Protein AF-A0A8S0H570-F1 (afdb_monomer)

Nearest PDB structures (foldseek):
  8umk-assembly2_B  TM=8.759E-01  e=1.121E-05  Zea mays
  8umk-assembly1_A  TM=8.413E-01  e=2.414E-05  Zea mays
  3rmt-assembly1_C-2  TM=8.480E-01  e=3.648E-05  Halalkalibacterium halod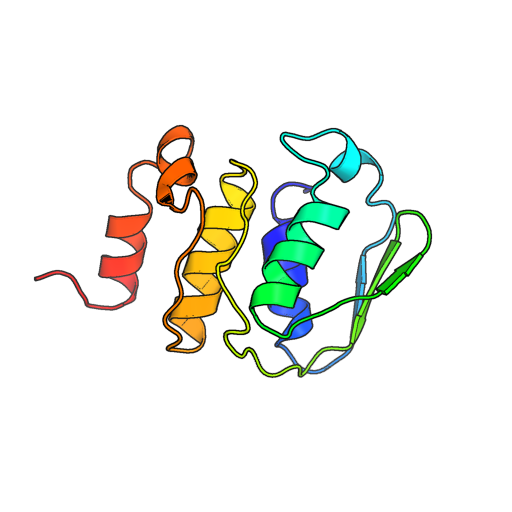urans
  8umm-assembly1_A  TM=7.933E-01  e=1.506E-05  Zea mays
  1eps-assembly1_A  TM=8.479E-01  e=1.902E-03  Escherichia coli

Radius of gyration: 13.95 Å; Cα contacts (8 Å, |Δi|>4): 195; chains: 1; bounding box: 36×28×32 Å

Sequence (120 aa):
MIDEVPLALAISCVLPGSATFSDLYELTFKESDRIAATRSMLNALGLDYQVDGYDVRVEGGQVPSVQGAIPTFGDHRLSMTAHVLLLAHGLQATILEGHCYQTSFPGFAQCLDRLTGREA

Solvent-accessible surface area (backbone atoms only — not comparable to full-atom values): 6698 Å² total; per-residue (Å²): 137,74,78,57,46,56,46,52,53,56,50,42,23,48,39,78,57,70,50,74,47,70,79,46,58,74,39,60,73,52,93,43,42,46,63,64,47,40,44,53,29,34,43,21,27,59,36,69,67,47,74,58,93,47,27,38,42,27,65,24,53,46,69,79,42,81,69,48,65,25,55,27,80,64,32,34,57,48,26,52,36,49,54,52,53,29,60,78,68,77,52,84,73,56,50,45,61,56,62,44,29,49,82,84,43,70,61,49,66,62,51,50,30,58,79,69,69,62,67,128

Secondary structure (DSSP, 8-state):
--TTHHHHHHHHHHSSSEEEE--GGGGGGSSS-HHHHHHHHHHTTT---EEETTEEEEE--------S-B--TT-HHHHHHHHHHHHHTT---PBTTTTGGGGT-TTHHHHHHHHTT---

pLDDT: mean 92.4, std 7.84, range [54.12, 98.31]

Mean predicted aligned error: 3.86 Å

Foldseek 3Di:
DLLCVLLVLLVQAQDADKDKDPDNVVCCPPLHVSVVLSQQQQVQQVTHWDDDPNMIIHHHNDDGDGNAEGENNLPLSSLLSSVCSCVVNVHDHHHVNNCSVCVPCVCSVVVVCVVVVVDD

Structure (mmCIF, N/CA/C/O backbone):
data_AF-A0A8S0H570-F1
#
_entry.id   AF-A0A8S0H570-F1
#
loop_
_atom_site.group_PDB
_atom_site.id
_atom_site.type_symbol
_atom_site.label_atom_id
_atom_site.label_alt_id
_atom_site.label_comp_id
_atom_site.label_asym_id
_atom_site.label_entity_id
_atom_site.label_seq_id
_atom_site.pdbx_PDB_ins_code
_atom_site.Cartn_x
_atom_site.Cartn_y
_atom_site.Cartn_z
_atom_site.occupancy
_atom_site.B_iso_or_equiv
_atom_site.auth_seq_id
_atom_site.auth_comp_id
_atom_site.auth_asym_id
_atom_site.auth_atom_id
_atom_site.pdbx_PDB_model_num
ATOM 1 N N . MET A 1 1 ? 5.660 14.379 -9.392 1.00 56.00 1 MET A N 1
ATOM 2 C CA . MET A 1 1 ? 4.545 13.850 -8.582 1.00 56.00 1 MET A CA 1
ATOM 3 C C . MET A 1 1 ? 4.989 12.480 -8.093 1.00 56.00 1 MET A C 1
ATOM 5 O O . MET A 1 1 ? 4.822 11.495 -8.793 1.00 56.00 1 MET A O 1
ATOM 9 N N . ILE A 1 2 ? 5.758 12.464 -7.006 1.00 77.94 2 ILE A N 1
ATOM 10 C CA . ILE A 1 2 ? 6.424 11.260 -6.457 1.00 77.94 2 ILE A CA 1
ATOM 11 C C . ILE A 1 2 ? 5.738 10.838 -5.161 1.00 77.94 2 ILE A C 1
ATOM 13 O O . ILE A 1 2 ? 5.897 9.735 -4.644 1.00 77.94 2 ILE A O 1
ATOM 17 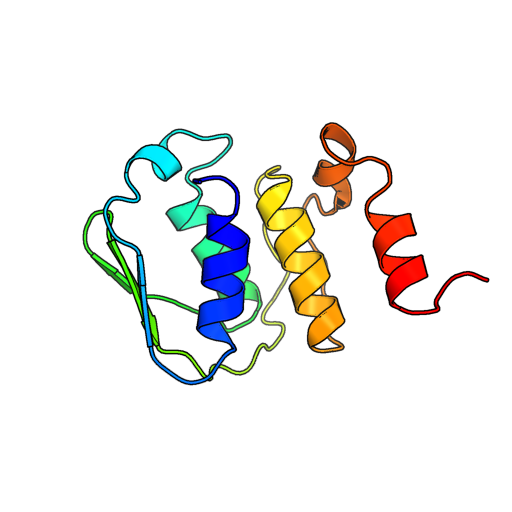N N . ASP A 1 3 ? 4.949 11.750 -4.626 1.00 83.25 3 ASP A N 1
ATOM 18 C CA . ASP A 1 3 ? 4.534 11.732 -3.258 1.00 83.25 3 ASP A CA 1
ATOM 19 C C . ASP A 1 3 ? 3.255 10.920 -3.047 1.00 83.25 3 ASP A C 1
ATOM 21 O O . ASP A 1 3 ? 3.032 10.328 -1.992 1.00 83.25 3 ASP A O 1
ATOM 25 N N . GLU A 1 4 ? 2.495 10.821 -4.123 1.00 89.38 4 GLU A N 1
ATOM 26 C CA . GLU A 1 4 ? 1.233 10.139 -4.302 1.00 89.38 4 GLU A CA 1
ATOM 27 C C . GLU A 1 4 ? 1.423 8.681 -4.744 1.00 89.38 4 GLU A C 1
ATOM 29 O O . GLU A 1 4 ? 0.456 7.925 -4.784 1.00 89.38 4 GLU A O 1
ATOM 34 N N . VAL A 1 5 ? 2.656 8.265 -5.068 1.00 92.50 5 VAL A N 1
ATOM 35 C CA . VAL A 1 5 ? 2.947 6.931 -5.619 1.00 92.50 5 VAL A CA 1
ATOM 36 C C . VAL A 1 5 ? 2.503 5.789 -4.697 1.00 92.50 5 VAL A C 1
ATOM 38 O O . VAL A 1 5 ? 1.872 4.868 -5.217 1.00 92.50 5 VAL A O 1
ATOM 41 N N . PRO A 1 6 ? 2.711 5.826 -3.361 1.00 93.81 6 PRO A N 1
ATOM 42 C CA . PRO A 1 6 ? 2.191 4.778 -2.479 1.00 93.81 6 PRO A CA 1
ATOM 43 C C . PRO A 1 6 ? 0.674 4.585 -2.609 1.00 93.81 6 PRO A C 1
ATOM 45 O O . PRO A 1 6 ? 0.192 3.458 -2.729 1.00 93.81 6 PRO A O 1
ATOM 48 N N . LEU A 1 7 ? -0.077 5.691 -2.664 1.00 95.50 7 LEU A N 1
ATOM 49 C CA . LEU A 1 7 ? -1.529 5.670 -2.826 1.00 95.50 7 LEU A CA 1
ATOM 50 C C . LEU A 1 7 ? -1.937 5.204 -4.230 1.0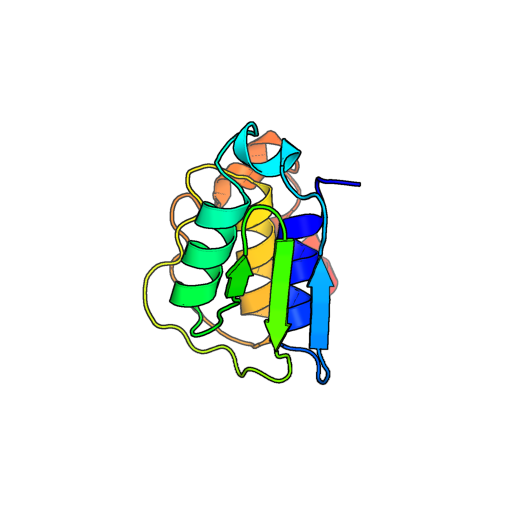0 95.50 7 LEU A C 1
ATOM 52 O O . LEU A 1 7 ? -2.863 4.409 -4.368 1.00 95.50 7 LEU A O 1
ATOM 56 N N . ALA A 1 8 ? -1.244 5.659 -5.275 1.00 96.31 8 ALA A N 1
ATOM 57 C CA . ALA A 1 8 ? -1.529 5.258 -6.649 1.00 96.31 8 ALA A CA 1
ATOM 58 C C . ALA A 1 8 ? -1.287 3.755 -6.876 1.00 96.31 8 ALA A C 1
ATOM 60 O O . ALA A 1 8 ? -2.104 3.096 -7.521 1.00 96.31 8 ALA A O 1
ATOM 61 N N . LEU A 1 9 ? -0.214 3.197 -6.306 1.00 96.75 9 LEU A N 1
ATOM 62 C CA . LEU A 1 9 ? 0.071 1.759 -6.336 1.00 96.75 9 LEU A CA 1
ATOM 63 C C . LEU A 1 9 ? -1.007 0.962 -5.598 1.00 96.75 9 LEU A C 1
ATOM 65 O O . LEU A 1 9 ? -1.538 -0.002 -6.148 1.00 96.75 9 LEU A O 1
ATOM 69 N N . ALA A 1 10 ? -1.382 1.402 -4.394 1.00 97.38 10 ALA A N 1
ATOM 70 C CA . ALA A 1 10 ? -2.467 0.811 -3.617 1.00 97.38 10 ALA A CA 1
ATOM 71 C C . ALA A 1 10 ? -3.792 0.760 -4.394 1.00 97.38 10 ALA A C 1
ATOM 73 O O . ALA A 1 10 ? -4.427 -0.291 -4.471 1.00 97.38 10 ALA A O 1
ATOM 74 N N . ILE A 1 11 ? -4.187 1.879 -5.009 1.00 97.12 11 ILE A N 1
ATOM 75 C CA . ILE A 1 11 ? -5.401 1.971 -5.832 1.00 97.12 11 ILE A CA 1
ATOM 76 C C . ILE A 1 11 ? -5.300 1.051 -7.058 1.00 97.12 11 ILE A C 1
ATOM 78 O O . ILE A 1 11 ? -6.262 0.359 -7.390 1.00 97.12 11 ILE A O 1
ATOM 82 N N . SER A 1 12 ? -4.136 1.002 -7.708 1.00 97.88 12 SER A N 1
ATOM 83 C CA . SER A 1 12 ? -3.923 0.168 -8.898 1.00 97.88 12 SER A CA 1
ATOM 84 C C . SER A 1 12 ? -4.015 -1.328 -8.595 1.00 97.88 12 SER A C 1
ATOM 86 O O . SER A 1 12 ? -4.425 -2.089 -9.462 1.00 97.88 12 SER A O 1
ATOM 88 N N . CYS A 1 13 ? -3.674 -1.761 -7.375 1.00 98.19 13 CYS A N 1
ATOM 89 C CA . CYS A 1 13 ? -3.814 -3.165 -6.981 1.00 98.19 13 CYS A CA 1
ATOM 90 C C . CYS A 1 13 ? -5.288 -3.586 -6.897 1.00 98.19 13 CYS A C 1
ATOM 92 O O . CYS A 1 13 ? -5.626 -4.710 -7.260 1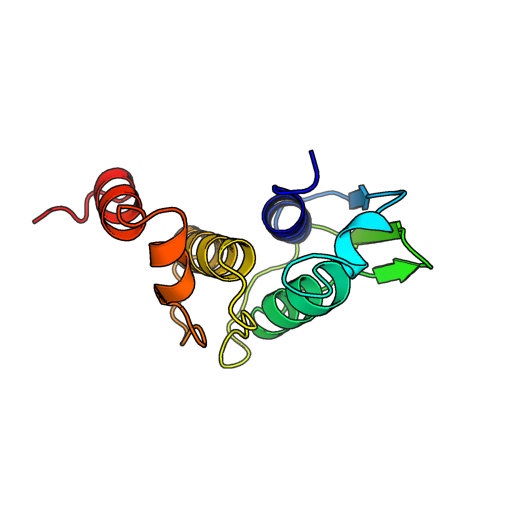.00 98.19 13 CYS A O 1
ATOM 94 N N . VAL A 1 14 ? -6.172 -2.698 -6.428 1.00 97.81 14 VAL A N 1
ATOM 95 C CA . VAL A 1 14 ? -7.580 -3.037 -6.150 1.00 97.81 14 VAL A CA 1
ATOM 96 C C . VAL A 1 14 ? -8.519 -2.781 -7.328 1.00 97.81 14 VAL A C 1
ATOM 98 O O . VAL A 1 14 ? -9.527 -3.469 -7.476 1.00 97.81 14 VAL A O 1
ATOM 101 N N . LEU A 1 15 ? -8.212 -1.807 -8.188 1.00 97.06 15 LEU A N 1
ATOM 102 C CA . LEU A 1 15 ? -9.024 -1.521 -9.372 1.00 97.06 15 LEU A CA 1
ATOM 103 C C . LEU A 1 15 ? -8.767 -2.544 -10.487 1.00 97.06 15 LEU A C 1
ATOM 105 O O . LEU A 1 15 ? -7.640 -3.007 -10.630 1.00 97.06 15 LEU A O 1
ATOM 109 N N . PRO A 1 16 ? -9.777 -2.898 -11.302 1.00 97.62 16 PRO A N 1
ATOM 110 C CA . PRO A 1 16 ? -9.582 -3.806 -12.428 1.00 97.62 16 PRO A CA 1
ATOM 111 C C . PRO A 1 16 ? -8.665 -3.197 -13.500 1.00 97.62 16 PRO A C 1
ATOM 113 O O . PRO A 1 16 ? -8.713 -1.994 -13.759 1.00 97.62 16 PRO A O 1
ATOM 116 N N . GLY A 1 17 ? -7.898 -4.051 -14.181 1.00 96.81 17 GLY A N 1
ATOM 117 C CA . GLY A 1 17 ? -6.941 -3.661 -15.222 1.00 96.81 17 GLY A CA 1
ATOM 118 C C . GLY A 1 17 ? -5.497 -3.879 -14.780 1.00 96.81 17 GLY A C 1
ATOM 119 O O . GLY A 1 17 ? -5.253 -4.540 -13.779 1.00 96.81 17 GLY A O 1
ATOM 120 N N . SER A 1 18 ? -4.540 -3.341 -15.530 1.00 96.25 18 SER A N 1
ATOM 121 C CA . SER A 1 18 ? -3.122 -3.359 -15.166 1.00 96.25 18 SER A CA 1
ATOM 122 C C . SER A 1 18 ? -2.516 -1.967 -15.301 1.00 96.25 18 SER A C 1
ATOM 124 O O . SER A 1 18 ? -3.013 -1.124 -16.054 1.00 96.25 18 SER A O 1
ATOM 126 N N . ALA A 1 19 ? -1.457 -1.711 -14.537 1.00 96.75 19 ALA A N 1
ATOM 127 C CA . ALA A 1 19 ? -0.761 -0.433 -14.528 1.00 96.75 19 ALA A CA 1
ATOM 128 C C . ALA A 1 19 ? 0.754 -0.635 -14.467 1.00 96.75 19 ALA A C 1
ATOM 130 O O . ALA A 1 19 ? 1.249 -1.526 -13.777 1.00 96.75 19 ALA A O 1
ATOM 131 N N . THR A 1 20 ? 1.483 0.245 -15.149 1.00 96.56 20 THR A N 1
ATOM 132 C CA . THR A 1 20 ? 2.944 0.313 -15.079 1.00 96.56 20 THR A CA 1
ATOM 133 C C . THR A 1 20 ? 3.352 1.700 -14.616 1.00 96.56 20 THR A C 1
ATOM 135 O O . THR A 1 20 ? 2.898 2.705 -15.164 1.00 96.56 20 THR A O 1
ATOM 138 N N . PHE A 1 21 ? 4.222 1.739 -13.616 1.00 94.88 21 PHE A N 1
ATOM 139 C CA . PHE A 1 21 ? 4.851 2.943 -13.101 1.00 94.88 21 PHE A CA 1
ATOM 140 C C . PHE A 1 21 ? 6.341 2.848 -13.418 1.00 94.88 21 PHE A C 1
ATOM 142 O O . PHE A 1 21 ? 7.012 1.977 -12.871 1.00 94.88 21 PHE A O 1
ATOM 149 N N . SER A 1 22 ? 6.839 3.709 -14.301 1.00 93.50 22 SER A N 1
ATOM 150 C CA . SER A 1 22 ? 8.244 3.696 -14.724 1.00 93.50 22 SER A CA 1
ATOM 151 C C . SER A 1 22 ? 9.064 4.801 -14.065 1.00 93.50 22 SER A C 1
ATOM 153 O O . SER A 1 22 ? 8.508 5.798 -13.596 1.00 93.50 22 SER A O 1
ATOM 155 N N . ASP A 1 23 ? 10.385 4.618 -14.053 1.00 89.31 23 ASP A N 1
ATOM 156 C CA . ASP A 1 23 ? 11.372 5.598 -13.577 1.00 89.31 23 ASP A CA 1
ATOM 157 C C . ASP A 1 23 ? 11.190 6.006 -12.102 1.00 89.31 23 ASP A C 1
ATOM 159 O O . ASP A 1 23 ? 11.397 7.156 -11.706 1.00 89.31 23 ASP A O 1
ATOM 163 N N . LEU A 1 24 ? 10.848 5.047 -11.235 1.00 89.25 24 LEU A N 1
ATOM 164 C CA . LEU A 1 24 ? 10.615 5.296 -9.808 1.00 89.25 24 LEU A CA 1
ATOM 165 C C . LEU A 1 24 ? 11.901 5.412 -8.972 1.00 89.25 24 LEU A C 1
ATOM 167 O O . LEU A 1 24 ? 11.835 5.401 -7.746 1.00 89.25 24 LEU A O 1
ATOM 171 N N . TYR A 1 25 ? 13.069 5.567 -9.597 1.00 87.31 25 TYR A N 1
ATOM 172 C CA . TYR A 1 25 ? 14.374 5.613 -8.922 1.00 87.31 25 TYR A CA 1
ATOM 173 C C . TYR A 1 25 ? 14.420 6.594 -7.742 1.00 87.31 25 TYR A C 1
ATOM 175 O O . TYR A 1 25 ? 14.958 6.289 -6.683 1.00 87.31 25 TYR A O 1
ATOM 183 N N . GLU A 1 26 ? 13.812 7.773 -7.878 1.00 83.88 26 GLU A N 1
ATOM 184 C CA . GLU A 1 26 ? 13.855 8.796 -6.827 1.00 83.88 26 GLU A CA 1
ATOM 185 C C . GLU A 1 26 ? 13.133 8.371 -5.528 1.00 83.88 26 GLU A C 1
ATOM 187 O O . GLU A 1 26 ? 13.394 8.929 -4.459 1.00 83.88 26 GLU A O 1
ATOM 192 N N . LEU A 1 27 ? 12.245 7.369 -5.582 1.00 80.94 27 LEU A N 1
ATOM 193 C CA . LEU A 1 27 ? 11.527 6.846 -4.411 1.00 80.94 27 LEU A CA 1
ATOM 194 C C . LEU A 1 27 ? 12.414 6.049 -3.458 1.00 80.94 27 LEU A C 1
ATOM 196 O O . LEU A 1 27 ? 12.042 5.902 -2.294 1.00 80.94 27 LEU A O 1
ATOM 200 N N . THR A 1 28 ? 13.577 5.575 -3.908 1.00 80.88 28 THR A N 1
ATOM 201 C CA . THR A 1 28 ? 14.484 4.782 -3.066 1.00 80.88 28 THR A CA 1
ATOM 202 C C . THR A 1 28 ? 15.312 5.642 -2.102 1.00 80.88 28 THR A C 1
ATOM 204 O O . THR A 1 28 ? 15.984 5.103 -1.231 1.00 80.88 28 THR A O 1
ATOM 207 N N . PHE A 1 29 ? 15.270 6.977 -2.235 1.00 80.62 29 PHE A N 1
ATOM 208 C CA . PHE A 1 29 ? 16.040 7.935 -1.420 1.00 80.62 29 PHE A CA 1
ATOM 209 C C . PHE A 1 29 ? 15.160 8.868 -0.570 1.00 80.62 29 PHE A C 1
ATOM 211 O O . PHE A 1 29 ? 15.608 9.943 -0.166 1.00 80.62 29 PHE A O 1
ATOM 218 N N . LYS A 1 30 ? 13.888 8.518 -0.347 1.00 76.69 30 LYS A N 1
ATOM 219 C CA . LYS A 1 30 ? 12.961 9.332 0.459 1.00 76.69 30 LYS A CA 1
ATOM 220 C C . LYS A 1 30 ? 13.073 8.972 1.948 1.00 76.69 30 LYS A C 1
ATOM 222 O O . LYS A 1 30 ? 14.073 8.419 2.389 1.00 76.69 30 LYS A O 1
ATOM 227 N N . GLU A 1 31 ? 12.055 9.329 2.734 1.00 65.25 31 GLU A N 1
ATOM 228 C CA . GLU A 1 31 ? 11.937 8.987 4.166 1.00 65.25 31 GLU A CA 1
ATOM 229 C C . GLU A 1 31 ? 12.111 7.479 4.425 1.00 65.25 31 GLU A C 1
ATOM 231 O O . GLU A 1 31 ? 12.612 7.075 5.470 1.00 65.25 31 GLU A O 1
ATOM 236 N N . SER A 1 32 ? 11.751 6.663 3.434 1.00 73.88 32 SER A N 1
ATOM 237 C CA . SER A 1 32 ? 12.047 5.239 3.319 1.00 73.88 32 SER A CA 1
ATOM 238 C C . SER A 1 32 ? 12.379 4.902 1.857 1.00 73.88 32 SER A C 1
ATOM 240 O O . SER A 1 32 ? 12.163 5.729 0.962 1.00 73.88 32 SER A O 1
ATOM 242 N N . ASP A 1 33 ? 12.855 3.680 1.591 1.00 86.38 33 ASP A N 1
ATOM 243 C CA . ASP A 1 33 ? 12.723 3.104 0.249 1.00 86.38 33 ASP A CA 1
ATOM 244 C C . ASP A 1 33 ? 11.234 2.850 -0.000 1.00 86.38 33 ASP A C 1
ATOM 246 O O . ASP A 1 33 ? 10.682 1.813 0.378 1.00 86.38 33 ASP A O 1
ATOM 250 N N . ARG A 1 34 ? 10.560 3.835 -0.600 1.00 88.94 34 ARG A N 1
ATOM 251 C CA . ARG A 1 34 ? 9.103 3.822 -0.736 1.00 88.94 34 ARG A CA 1
ATOM 252 C C . ARG A 1 34 ? 8.609 2.730 -1.677 1.00 88.94 34 ARG A C 1
ATOM 254 O O . ARG A 1 34 ? 7.451 2.340 -1.545 1.00 88.94 34 ARG A O 1
ATOM 261 N N . ILE A 1 35 ? 9.445 2.196 -2.573 1.00 91.31 35 ILE A N 1
ATOM 262 C CA . ILE A 1 35 ? 9.064 1.046 -3.404 1.00 91.31 35 ILE A CA 1
ATOM 263 C C . ILE A 1 35 ? 9.013 -0.203 -2.524 1.00 91.31 35 ILE A C 1
ATOM 265 O O . ILE A 1 35 ? 8.002 -0.901 -2.496 1.00 91.31 35 ILE A O 1
ATOM 269 N N . ALA A 1 36 ? 10.065 -0.487 -1.760 1.00 92.88 36 ALA A N 1
ATOM 270 C CA . ALA A 1 36 ? 10.081 -1.662 -0.889 1.00 92.88 36 ALA A CA 1
ATOM 271 C C . ALA A 1 36 ? 9.057 -1.552 0.257 1.00 92.88 36 ALA A C 1
ATOM 273 O O . ALA A 1 36 ? 8.358 -2.517 0.592 1.00 92.88 36 ALA A O 1
ATOM 274 N N . ALA A 1 37 ? 8.933 -0.359 0.837 1.00 94.75 37 ALA A N 1
ATOM 275 C CA . ALA A 1 37 ? 8.053 -0.095 1.963 1.00 94.75 37 ALA A CA 1
ATOM 276 C C . ALA A 1 37 ? 6.570 -0.175 1.558 1.00 94.75 37 ALA A C 1
ATOM 278 O O . ALA A 1 37 ? 5.791 -0.836 2.247 1.00 94.75 37 ALA A O 1
ATOM 279 N N . THR A 1 38 ? 6.184 0.406 0.410 1.00 96.06 38 THR A N 1
ATOM 280 C CA . THR A 1 38 ? 4.806 0.295 -0.109 1.00 96.06 38 THR A CA 1
ATOM 281 C C . THR A 1 38 ? 4.461 -1.161 -0.393 1.00 96.06 38 THR A C 1
ATOM 283 O O . THR A 1 38 ? 3.399 -1.624 0.015 1.00 96.06 38 THR A O 1
ATOM 286 N N . ARG A 1 39 ? 5.373 -1.922 -1.013 1.00 96.94 39 ARG A N 1
ATOM 287 C CA . ARG A 1 39 ? 5.159 -3.351 -1.263 1.00 96.94 39 ARG A CA 1
ATOM 288 C C . ARG A 1 39 ? 4.924 -4.116 0.038 1.00 96.94 39 ARG A C 1
ATOM 290 O O . ARG A 1 39 ? 3.977 -4.887 0.127 1.00 96.94 39 ARG A O 1
ATOM 297 N N . SER A 1 40 ? 5.735 -3.870 1.065 1.00 97.44 40 SER A N 1
ATOM 298 C CA . SER A 1 40 ? 5.595 -4.526 2.375 1.00 97.44 40 SER A CA 1
ATOM 299 C C . SER A 1 40 ? 4.262 -4.190 3.056 1.00 97.44 40 SER A C 1
ATOM 301 O O . SER A 1 40 ? 3.597 -5.078 3.589 1.00 97.44 40 SER A O 1
ATOM 303 N N . MET A 1 41 ? 3.843 -2.922 2.993 1.00 97.88 41 MET A N 1
ATOM 304 C CA . MET A 1 41 ? 2.537 -2.466 3.475 1.00 97.88 41 MET A CA 1
ATOM 305 C C . MET A 1 41 ? 1.386 -3.175 2.742 1.00 97.88 41 MET A C 1
ATOM 307 O O . MET A 1 41 ? 0.453 -3.656 3.381 1.00 97.88 41 MET A O 1
ATOM 311 N N . LEU A 1 42 ? 1.460 -3.271 1.411 1.00 98.12 42 LEU A N 1
ATOM 312 C CA . LEU A 1 42 ? 0.455 -3.938 0.579 1.00 98.12 42 LEU A CA 1
ATOM 313 C C . LEU A 1 42 ? 0.392 -5.447 0.834 1.00 98.12 42 LEU A C 1
ATOM 315 O O . LEU A 1 42 ? -0.703 -5.992 0.951 1.00 98.12 42 LEU A O 1
ATOM 319 N N . ASN A 1 43 ? 1.535 -6.110 1.022 1.00 98.12 43 ASN A N 1
ATOM 320 C CA . ASN A 1 43 ? 1.583 -7.546 1.313 1.00 98.12 43 ASN A CA 1
ATOM 321 C C . ASN A 1 43 ? 0.896 -7.881 2.649 1.00 98.12 43 ASN A C 1
ATOM 323 O O . ASN A 1 43 ? 0.223 -8.905 2.755 1.00 98.12 43 ASN A O 1
ATOM 327 N N . ALA A 1 44 ? 0.973 -6.990 3.648 1.00 98.25 44 ALA A N 1
ATOM 328 C CA . ALA A 1 44 ? 0.210 -7.125 4.895 1.00 98.25 44 ALA A CA 1
ATOM 329 C C . ALA A 1 44 ? -1.319 -7.038 4.690 1.00 98.25 44 ALA A C 1
ATOM 331 O O . ALA A 1 44 ? -2.086 -7.429 5.571 1.00 98.25 44 ALA A O 1
ATOM 332 N N . LEU A 1 45 ? -1.757 -6.556 3.525 1.00 98.12 45 LEU A N 1
ATOM 333 C CA . LEU A 1 45 ? -3.141 -6.519 3.056 1.00 98.12 45 LEU A CA 1
ATOM 334 C C . LEU A 1 45 ? -3.422 -7.544 1.941 1.00 98.12 45 LEU A C 1
ATOM 336 O O . LEU A 1 45 ? -4.457 -7.456 1.281 1.00 98.12 45 LEU A O 1
ATOM 340 N N . GLY A 1 46 ? -2.529 -8.513 1.716 1.00 97.88 46 GLY A N 1
ATOM 341 C CA . GLY A 1 46 ? -2.694 -9.534 0.677 1.00 97.88 46 GLY A CA 1
ATOM 342 C C . GLY A 1 46 ? -2.626 -8.984 -0.751 1.00 97.88 46 GLY A C 1
ATOM 343 O O . GLY A 1 46 ? -3.082 -9.653 -1.674 1.00 97.88 46 GLY A O 1
ATOM 344 N N . LEU A 1 47 ? -2.087 -7.775 -0.921 1.00 98.31 47 LEU A N 1
ATOM 345 C CA . LEU A 1 47 ? -1.885 -7.110 -2.203 1.00 98.31 47 LEU A CA 1
ATOM 346 C C . LEU A 1 47 ? -0.403 -7.158 -2.585 1.00 98.31 47 LEU A C 1
ATOM 348 O O . LEU A 1 47 ? 0.464 -7.038 -1.720 1.00 98.31 47 LEU A O 1
ATOM 352 N N . ASP A 1 48 ? -0.096 -7.275 -3.873 1.00 97.88 48 ASP A N 1
ATOM 353 C CA . ASP A 1 48 ? 1.290 -7.261 -4.345 1.00 97.88 48 ASP A CA 1
ATOM 354 C C . ASP A 1 48 ? 1.452 -6.607 -5.722 1.00 97.88 48 ASP A C 1
ATOM 356 O O . ASP A 1 48 ? 0.501 -6.419 -6.480 1.00 97.88 48 ASP A O 1
ATOM 360 N N . TYR A 1 49 ? 2.694 -6.280 -6.060 1.00 97.38 49 TYR A N 1
ATOM 361 C CA . TYR A 1 49 ? 3.095 -5.870 -7.399 1.00 97.38 49 TYR A CA 1
ATOM 362 C C . TYR A 1 49 ? 4.485 -6.399 -7.736 1.00 97.38 49 TYR A C 1
ATOM 364 O O . TYR A 1 49 ? 5.280 -6.754 -6.863 1.00 97.38 49 TYR A O 1
ATOM 372 N N . GLN A 1 50 ? 4.803 -6.421 -9.025 1.00 97.31 50 GLN A N 1
ATOM 373 C CA . GLN A 1 50 ? 6.118 -6.813 -9.512 1.00 97.31 50 GLN A CA 1
ATOM 374 C C . GLN A 1 50 ? 7.022 -5.591 -9.647 1.00 97.31 50 GLN A C 1
ATOM 376 O O . GLN A 1 50 ? 6.571 -4.516 -10.036 1.00 97.31 50 GLN A O 1
ATOM 381 N N . VAL A 1 51 ? 8.305 -5.771 -9.338 1.00 95.25 51 VAL A N 1
ATOM 382 C CA . VAL A 1 51 ? 9.340 -4.742 -9.479 1.00 95.25 51 VAL A CA 1
ATOM 383 C C . VAL A 1 51 ? 10.380 -5.254 -10.467 1.00 95.25 51 VAL A C 1
ATOM 385 O O . VAL A 1 51 ? 10.896 -6.357 -10.287 1.00 95.25 51 VAL A O 1
ATOM 388 N N . ASP A 1 52 ? 10.675 -4.462 -11.491 1.00 92.75 52 ASP A N 1
ATOM 389 C CA . ASP A 1 52 ? 11.691 -4.729 -12.508 1.00 92.75 52 ASP A CA 1
ATOM 390 C C . ASP A 1 52 ? 12.620 -3.512 -12.597 1.00 92.75 52 ASP A C 1
ATOM 392 O O . ASP A 1 52 ? 12.272 -2.474 -13.158 1.00 92.75 52 ASP A O 1
ATOM 396 N N . GLY A 1 53 ? 13.780 -3.591 -11.942 1.00 90.81 53 GLY A N 1
ATOM 397 C CA . GLY A 1 53 ? 14.646 -2.428 -11.743 1.00 90.81 53 GLY A CA 1
ATOM 398 C C . GLY A 1 53 ? 13.950 -1.341 -10.915 1.00 90.81 53 GLY A C 1
ATOM 399 O O . GLY A 1 53 ? 13.684 -1.544 -9.732 1.00 90.81 53 GLY A O 1
ATOM 400 N N . TYR A 1 54 ? 13.669 -0.196 -11.542 1.00 89.06 54 TYR A N 1
ATOM 401 C CA . TYR A 1 54 ? 12.929 0.925 -10.943 1.00 89.06 54 TYR A CA 1
ATOM 402 C C . TYR A 1 54 ? 11.520 1.081 -11.515 1.00 89.06 54 TYR A C 1
ATOM 404 O O . TYR A 1 54 ? 10.860 2.087 -11.260 1.00 89.06 54 TYR A O 1
ATOM 412 N N . ASP A 1 55 ? 11.055 0.084 -12.259 1.00 93.56 55 ASP A N 1
ATOM 413 C CA . ASP A 1 55 ? 9.704 0.041 -12.781 1.00 93.56 55 ASP A CA 1
ATOM 414 C C . ASP A 1 55 ? 8.858 -0.900 -11.924 1.00 93.56 55 ASP A C 1
ATOM 416 O O . ASP A 1 55 ? 9.307 -1.956 -11.472 1.00 93.56 55 ASP A O 1
ATOM 420 N N . VAL A 1 56 ? 7.605 -0.519 -11.707 1.00 96.06 56 VAL A N 1
ATOM 421 C CA . VAL A 1 56 ? 6.619 -1.315 -10.982 1.00 96.06 56 VAL A CA 1
ATOM 422 C C . VAL A 1 56 ? 5.484 -1.682 -11.924 1.00 96.06 56 VAL A C 1
ATOM 42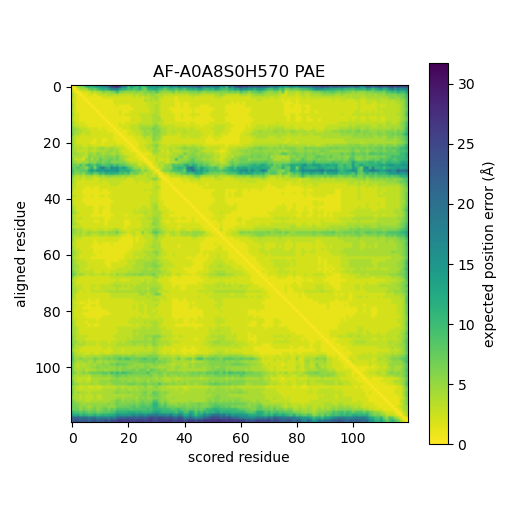4 O O . VAL A 1 56 ? 4.908 -0.817 -12.583 1.00 96.06 56 VAL A O 1
ATOM 427 N N . ARG A 1 57 ? 5.142 -2.970 -11.965 1.00 97.50 57 ARG A N 1
ATOM 428 C CA . ARG A 1 57 ? 4.001 -3.502 -12.716 1.00 97.50 57 ARG A CA 1
ATOM 429 C C . ARG A 1 57 ? 2.967 -4.052 -11.754 1.00 97.50 57 ARG A C 1
ATOM 431 O O . ARG A 1 57 ? 3.277 -4.890 -10.906 1.00 97.50 57 ARG A O 1
ATOM 438 N N . VAL A 1 58 ? 1.738 -3.587 -11.908 1.00 98.19 58 VAL A N 1
ATOM 439 C CA . VAL A 1 58 ? 0.603 -3.953 -11.071 1.00 98.19 58 VAL A CA 1
ATOM 440 C C . VAL A 1 58 ? -0.424 -4.676 -11.929 1.00 98.19 58 VAL A C 1
ATOM 442 O O . VAL A 1 58 ? -0.927 -4.115 -12.902 1.00 98.19 58 VAL A O 1
ATOM 445 N N . GLU A 1 59 ? -0.753 -5.901 -11.536 1.00 98.19 59 GLU A N 1
ATOM 446 C CA . GLU A 1 59 ? -1.943 -6.602 -12.014 1.00 98.19 59 GLU A CA 1
ATOM 447 C C . GLU A 1 59 ? -3.079 -6.293 -11.040 1.00 98.19 59 GLU A C 1
ATOM 449 O O . GLU A 1 59 ? -3.006 -6.648 -9.865 1.00 98.19 59 GLU A O 1
ATOM 454 N N . GLY A 1 60 ? -4.084 -5.556 -11.496 1.00 98.06 60 GLY A N 1
ATOM 455 C CA . GLY A 1 60 ? -5.178 -5.067 -10.668 1.00 98.06 60 GLY A CA 1
ATOM 456 C C . GLY A 1 60 ? -6.275 -6.103 -10.418 1.00 98.06 60 GLY A C 1
ATOM 457 O O . GLY A 1 60 ? -6.188 -7.268 -10.806 1.00 98.06 60 GLY A O 1
ATOM 458 N N . GLY A 1 61 ? -7.350 -5.665 -9.765 1.00 97.69 61 GLY A N 1
ATOM 459 C CA . GLY A 1 61 ? -8.481 -6.513 -9.379 1.00 97.69 61 GLY A CA 1
ATOM 460 C C . GLY A 1 61 ? -8.181 -7.457 -8.212 1.00 97.69 61 GLY A C 1
ATOM 461 O O . GLY 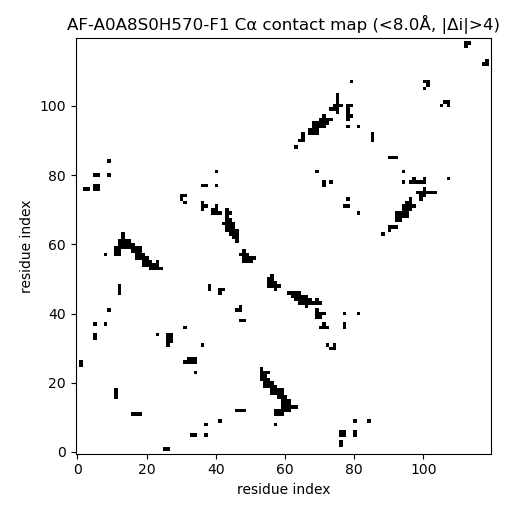A 1 61 ? -8.900 -8.436 -8.010 1.00 97.69 61 GLY A O 1
ATOM 462 N N . GLN A 1 62 ? -7.125 -7.182 -7.447 1.00 98.19 62 GLN A N 1
ATOM 463 C CA . GLN A 1 62 ? -6.796 -7.923 -6.236 1.00 98.19 62 GLN A CA 1
ATOM 464 C C . GLN A 1 62 ? -7.774 -7.564 -5.111 1.00 98.19 62 GLN A C 1
ATOM 466 O O . GLN A 1 62 ? -8.277 -6.442 -5.031 1.00 98.19 62 GLN A O 1
ATOM 471 N N . VAL A 1 63 ? -8.035 -8.518 -4.215 1.00 97.75 63 VAL A N 1
ATOM 472 C CA . VAL A 1 63 ? -8.977 -8.344 -3.102 1.00 97.75 63 VAL A CA 1
ATOM 473 C C . VAL A 1 63 ? -8.194 -8.191 -1.798 1.00 97.75 63 VAL A C 1
ATOM 475 O O . VAL A 1 63 ? -7.549 -9.153 -1.373 1.00 97.75 63 VAL A O 1
ATOM 478 N N . PRO A 1 64 ? -8.253 -7.022 -1.134 1.00 97.56 64 PRO A N 1
ATOM 479 C CA . PRO A 1 64 ? -7.531 -6.810 0.114 1.00 97.56 64 PRO A CA 1
ATOM 480 C C . PRO A 1 64 ? -8.010 -7.744 1.228 1.00 97.56 64 PRO A C 1
ATOM 482 O O . PRO A 1 64 ? -9.208 -7.934 1.438 1.00 97.56 64 PRO A O 1
ATOM 485 N N . SER A 1 65 ? -7.068 -8.290 1.989 1.00 97.69 65 SER A N 1
ATOM 486 C CA . SER A 1 65 ? -7.324 -9.113 3.171 1.00 97.69 65 SER A CA 1
ATOM 487 C C . SER A 1 65 ? -6.215 -8.921 4.201 1.00 97.69 65 SER A C 1
ATOM 489 O O . SER A 1 65 ? -5.041 -8.879 3.859 1.00 97.69 65 SER A O 1
ATOM 491 N N . VAL A 1 66 ? -6.562 -8.795 5.481 1.00 97.88 66 VAL A N 1
ATOM 492 C CA . VAL A 1 66 ? -5.563 -8.540 6.529 1.00 97.88 66 VAL A CA 1
ATOM 493 C C . VAL A 1 66 ? -4.738 -9.804 6.781 1.00 97.88 66 VAL A C 1
ATOM 495 O O . VAL A 1 66 ? -5.262 -10.798 7.277 1.00 97.88 66 VAL A O 1
ATOM 498 N N . GLN A 1 67 ? -3.445 -9.748 6.458 1.00 97.12 67 GLN A N 1
ATOM 499 C CA . GLN A 1 67 ? -2.473 -10.835 6.646 1.00 97.12 67 GLN A CA 1
ATOM 500 C C . GLN A 1 67 ? -1.588 -10.629 7.887 1.00 97.12 67 GLN A C 1
ATOM 502 O O . GLN A 1 67 ? -0.866 -11.533 8.303 1.00 97.12 67 GLN A O 1
ATOM 507 N N . GLY A 1 68 ? -1.634 -9.444 8.501 1.00 95.94 68 GLY A N 1
ATOM 508 C CA . GLY A 1 68 ? -0.859 -9.122 9.694 1.00 95.94 68 GLY A CA 1
ATOM 509 C C . GLY A 1 68 ? -0.901 -7.639 10.046 1.00 95.94 68 GLY A C 1
ATOM 510 O O . GLY A 1 68 ? -1.728 -6.882 9.536 1.00 95.94 68 GLY A O 1
ATOM 511 N N . ALA A 1 69 ? 0.005 -7.223 10.934 1.00 98.00 69 ALA A N 1
ATOM 512 C CA . ALA A 1 69 ? 0.212 -5.808 11.217 1.00 98.00 69 ALA A CA 1
ATOM 513 C C . ALA A 1 69 ? 0.811 -5.105 9.990 1.00 98.00 69 ALA A C 1
ATOM 515 O O . ALA A 1 69 ? 1.708 -5.641 9.341 1.00 98.00 69 ALA A O 1
ATOM 516 N N . ILE A 1 70 ? 0.326 -3.902 9.690 1.00 98.25 70 ILE A N 1
ATOM 517 C CA . ILE A 1 70 ? 0.697 -3.153 8.490 1.00 98.25 70 ILE A CA 1
ATOM 518 C C . ILE A 1 70 ? 1.906 -2.267 8.808 1.00 98.25 70 ILE A C 1
ATOM 520 O O . ILE A 1 70 ? 1.771 -1.341 9.615 1.00 98.25 70 ILE A O 1
ATOM 524 N N . PRO A 1 71 ? 3.087 -2.518 8.217 1.00 97.31 71 PRO A N 1
ATOM 525 C CA . PRO A 1 71 ? 4.263 -1.6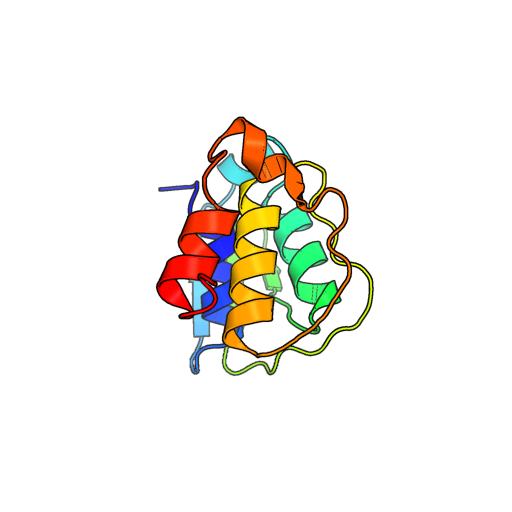94 8.452 1.00 97.31 71 PRO A CA 1
ATOM 526 C C . PRO A 1 71 ? 4.180 -0.373 7.678 1.00 97.31 71 PRO A C 1
ATOM 528 O O . PRO A 1 71 ? 3.800 -0.353 6.508 1.00 97.31 71 PRO A O 1
ATOM 531 N N . THR A 1 72 ? 4.575 0.727 8.322 1.00 94.38 72 THR A N 1
ATOM 532 C CA . THR A 1 72 ? 4.691 2.051 7.675 1.00 94.38 72 THR A CA 1
ATOM 533 C C . THR A 1 72 ? 6.113 2.606 7.695 1.00 94.38 72 THR A C 1
ATOM 535 O O . THR A 1 72 ? 6.418 3.493 6.904 1.00 94.38 72 THR A O 1
ATOM 538 N N . PHE A 1 73 ? 6.993 2.059 8.545 1.00 93.62 73 PHE A N 1
ATOM 539 C CA . PHE A 1 73 ? 8.399 2.463 8.675 1.00 93.62 73 PHE A CA 1
ATOM 540 C C . PHE A 1 73 ? 8.562 3.963 8.976 1.00 93.62 73 PHE A C 1
ATOM 542 O O . PHE A 1 73 ? 9.456 4.619 8.447 1.00 93.62 73 PHE A O 1
ATOM 549 N N . GLY A 1 74 ? 7.644 4.519 9.768 1.00 91.06 74 GLY A N 1
ATOM 550 C CA . GLY A 1 74 ? 7.570 5.946 10.074 1.00 91.06 74 GLY A CA 1
ATOM 551 C C . GLY A 1 74 ? 7.130 6.853 8.915 1.00 91.06 74 GLY A C 1
ATOM 552 O O . GLY A 1 74 ? 6.978 8.054 9.134 1.00 91.06 74 GLY A O 1
ATOM 553 N N . ASP A 1 75 ? 6.870 6.326 7.714 1.00 92.38 75 ASP A N 1
ATOM 554 C CA . ASP A 1 75 ? 6.483 7.123 6.543 1.00 92.38 75 ASP A CA 1
ATOM 555 C C . ASP A 1 75 ? 4.997 7.508 6.602 1.00 92.38 75 ASP A C 1
ATOM 557 O O . ASP A 1 75 ? 4.090 6.663 6.573 1.00 92.38 75 ASP A O 1
ATOM 561 N N . HIS A 1 76 ? 4.726 8.814 6.657 1.00 93.25 76 HIS A N 1
ATOM 562 C CA . HIS A 1 76 ? 3.360 9.308 6.797 1.00 93.25 76 HIS A CA 1
ATOM 563 C C . HIS A 1 76 ? 2.471 8.994 5.591 1.00 93.25 76 HIS A C 1
ATOM 565 O O . HIS A 1 76 ? 1.257 8.874 5.764 1.00 93.25 76 HIS A O 1
ATOM 571 N N . ARG A 1 77 ? 3.021 8.841 4.377 1.00 94.25 77 ARG A N 1
ATOM 572 C CA . ARG A 1 77 ? 2.200 8.502 3.203 1.00 94.25 77 ARG A CA 1
ATOM 573 C C . ARG A 1 77 ? 1.757 7.064 3.242 1.00 94.25 77 ARG A C 1
ATOM 575 O O . ARG A 1 77 ? 0.608 6.800 2.902 1.00 94.25 77 ARG A O 1
ATOM 582 N 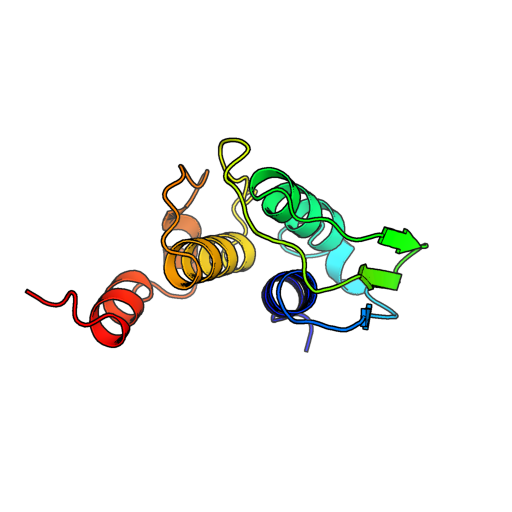N . LEU A 1 78 ? 2.627 6.154 3.669 1.00 95.38 78 LEU A N 1
ATOM 583 C CA . LEU A 1 78 ? 2.246 4.754 3.851 1.00 95.38 78 LEU A CA 1
ATOM 584 C C . LEU A 1 78 ? 1.180 4.648 4.939 1.00 95.38 78 LEU A C 1
ATOM 586 O O . LEU A 1 78 ? 0.155 4.008 4.731 1.00 95.38 78 LEU A O 1
ATOM 590 N N . SER A 1 79 ? 1.362 5.367 6.048 1.00 95.56 79 SER A N 1
ATOM 591 C CA . SER A 1 79 ? 0.369 5.438 7.121 1.00 95.56 79 SER A CA 1
ATOM 592 C C . SER A 1 79 ? -0.998 5.927 6.627 1.00 95.56 79 SER A C 1
ATOM 594 O O . SER A 1 79 ? -1.998 5.225 6.783 1.00 95.56 79 SER A O 1
ATOM 596 N N . MET A 1 80 ? -1.055 7.073 5.939 1.00 95.81 80 MET A N 1
ATOM 597 C CA . MET A 1 80 ? -2.306 7.587 5.362 1.00 95.81 80 MET A CA 1
ATOM 598 C C . MET A 1 80 ? -2.907 6.634 4.318 1.00 95.81 80 MET A C 1
ATOM 600 O O . MET A 1 80 ? -4.119 6.424 4.308 1.00 95.81 80 MET A O 1
ATOM 604 N N . THR A 1 81 ? -2.076 6.021 3.470 1.00 96.56 81 THR A N 1
ATOM 605 C CA . THR A 1 81 ? -2.523 5.065 2.443 1.00 96.56 81 THR A CA 1
ATOM 606 C C . THR A 1 81 ? -3.160 3.830 3.075 1.00 96.56 81 THR A C 1
ATOM 608 O O . THR A 1 81 ? -4.235 3.410 2.648 1.00 96.56 81 THR A O 1
ATOM 611 N N . ALA A 1 82 ? -2.548 3.279 4.126 1.00 97.12 82 ALA A N 1
ATOM 612 C CA . ALA A 1 82 ? -3.079 2.137 4.859 1.00 97.12 82 ALA A CA 1
ATOM 613 C C . ALA A 1 82 ? -4.434 2.455 5.512 1.00 97.12 82 ALA A C 1
ATOM 615 O O . ALA A 1 82 ? -5.368 1.664 5.381 1.00 97.12 82 ALA A O 1
ATOM 616 N N . HIS A 1 83 ? -4.580 3.629 6.142 1.00 96.56 83 HIS A N 1
ATOM 617 C CA . HIS A 1 83 ? -5.867 4.076 6.700 1.00 96.56 83 HIS A CA 1
ATOM 618 C C . HIS A 1 83 ? -6.962 4.159 5.635 1.00 96.56 83 HIS A C 1
ATOM 620 O O . HIS A 1 83 ? -8.061 3.646 5.844 1.00 96.56 83 HIS A O 1
ATOM 626 N N . VAL A 1 84 ? -6.658 4.762 4.482 1.00 95.50 84 VAL A N 1
ATOM 627 C CA . VAL A 1 84 ? -7.610 4.881 3.367 1.00 95.50 84 VAL A CA 1
ATOM 628 C C . VAL A 1 84 ? -7.998 3.505 2.823 1.00 95.50 84 VAL A C 1
ATOM 630 O O . VAL A 1 84 ? -9.185 3.250 2.629 1.00 95.50 84 VAL A O 1
ATOM 633 N N . LEU A 1 85 ? -7.036 2.599 2.620 1.00 96.19 85 LEU A N 1
ATOM 634 C CA . LEU A 1 85 ? -7.303 1.244 2.129 1.00 96.19 85 LEU A CA 1
ATOM 635 C C . LEU A 1 85 ? -8.185 0.439 3.086 1.00 96.19 85 LEU A C 1
ATOM 637 O O . LEU A 1 85 ? -9.158 -0.171 2.636 1.00 96.19 85 LEU A O 1
ATOM 641 N N . LEU A 1 86 ? -7.858 0.443 4.385 1.00 96.19 86 LEU A N 1
ATOM 642 C CA . LEU A 1 86 ? -8.640 -0.253 5.407 1.00 96.19 86 LEU A CA 1
ATOM 643 C C . LEU A 1 86 ? -10.074 0.267 5.437 1.00 96.19 86 LEU A C 1
ATOM 645 O O . LEU A 1 86 ? -11.021 -0.517 5.400 1.00 96.19 86 LEU A O 1
ATOM 649 N N . LEU A 1 87 ? -10.231 1.591 5.446 1.00 94.94 87 LEU A N 1
ATOM 650 C CA . LEU A 1 87 ? -11.535 2.232 5.472 1.00 94.94 87 LEU A CA 1
ATOM 651 C C . LEU A 1 87 ? -12.362 1.905 4.221 1.00 94.94 87 LEU A C 1
ATOM 653 O O . LEU A 1 87 ? -13.521 1.516 4.352 1.00 94.94 87 LEU A O 1
ATOM 657 N N . ALA A 1 88 ? -11.769 2.026 3.030 1.00 94.19 88 ALA A N 1
ATOM 658 C CA . ALA A 1 88 ? -12.448 1.789 1.756 1.00 94.19 88 ALA A CA 1
ATOM 659 C C . ALA A 1 88 ? -12.959 0.347 1.603 1.00 94.19 88 ALA A C 1
ATOM 661 O O . ALA A 1 88 ? -13.952 0.121 0.916 1.00 94.19 88 ALA A O 1
ATOM 662 N N . HIS A 1 89 ? -12.311 -0.615 2.266 1.00 95.19 89 HIS A N 1
ATOM 663 C CA . HIS A 1 89 ? -12.667 -2.035 2.205 1.00 95.19 89 HIS A CA 1
ATOM 664 C C . HIS A 1 89 ? -13.331 -2.555 3.488 1.00 95.19 89 HIS A C 1
ATOM 666 O O . HIS A 1 89 ? -13.564 -3.755 3.611 1.00 95.19 89 HIS A O 1
ATOM 672 N N . GLY A 1 90 ? -13.639 -1.679 4.453 1.00 95.00 90 GLY A N 1
ATOM 673 C CA . GLY A 1 90 ? -14.258 -2.074 5.722 1.00 95.00 90 GLY A CA 1
ATOM 674 C C . GLY A 1 90 ? -13.404 -3.033 6.563 1.00 95.00 90 GLY A C 1
ATOM 675 O O . GLY A 1 90 ? -13.947 -3.834 7.323 1.00 95.00 90 GLY A O 1
ATOM 676 N N . LEU A 1 91 ? -12.080 -2.975 6.419 1.00 96.25 91 LEU A N 1
ATOM 677 C CA . LEU A 1 91 ? -11.126 -3.840 7.108 1.00 96.25 91 LEU A CA 1
ATOM 678 C C . LEU A 1 91 ? -10.644 -3.213 8.421 1.00 96.25 91 LEU A C 1
ATOM 680 O O . LEU A 1 91 ? -10.624 -1.994 8.590 1.00 96.25 91 LEU A O 1
ATOM 684 N N . GLN A 1 92 ? -10.203 -4.064 9.346 1.00 96.12 92 GLN A N 1
ATOM 685 C CA . GLN A 1 92 ? -9.600 -3.653 10.613 1.00 96.12 92 GLN A CA 1
ATOM 686 C C . GLN A 1 92 ? -8.249 -4.342 10.784 1.00 96.12 92 GLN A C 1
ATOM 688 O O . GLN A 1 92 ? -8.165 -5.567 10.731 1.00 96.12 92 GLN A O 1
ATOM 693 N N . ALA A 1 93 ? -7.197 -3.556 11.003 1.00 96.62 93 ALA A N 1
ATOM 694 C CA . ALA A 1 93 ? -5.848 -4.053 11.235 1.00 96.62 93 ALA A CA 1
ATOM 695 C C . ALA A 1 93 ? -5.062 -3.081 12.119 1.00 96.62 93 ALA A C 1
ATOM 697 O O . ALA A 1 93 ? -5.358 -1.887 12.174 1.00 96.62 93 ALA A O 1
ATOM 698 N N . THR A 1 94 ? -4.022 -3.585 12.777 1.00 97.94 94 THR A N 1
ATOM 699 C CA . THR A 1 94 ? -3.034 -2.735 13.445 1.00 97.94 94 THR A CA 1
ATOM 700 C C . THR A 1 94 ? -2.086 -2.144 12.407 1.00 97.94 94 THR A C 1
ATOM 702 O O . THR A 1 94 ? -1.418 -2.888 11.693 1.00 97.94 94 THR A O 1
ATOM 705 N N . ILE A 1 95 ? -1.985 -0.815 12.360 1.00 97.62 95 ILE A N 1
ATOM 706 C CA . ILE A 1 95 ? -0.978 -0.103 11.565 1.00 97.62 95 ILE A CA 1
ATOM 707 C C . ILE A 1 95 ? 0.183 0.265 12.489 1.00 97.62 95 ILE A C 1
ATOM 709 O O . ILE A 1 95 ? 0.006 1.001 13.463 1.00 97.62 95 ILE A O 1
ATOM 713 N N . LEU A 1 96 ? 1.373 -0.253 12.200 1.00 97.19 96 LEU A N 1
ATOM 714 C CA . LEU A 1 96 ? 2.585 0.075 12.946 1.00 97.19 96 LEU A CA 1
ATOM 715 C C . LEU A 1 96 ? 2.955 1.531 12.678 1.00 97.19 96 LEU A C 1
ATOM 717 O O . LEU A 1 96 ? 2.956 1.960 11.527 1.00 97.19 96 LEU A O 1
ATOM 721 N N . GLU A 1 97 ? 3.228 2.290 13.743 1.00 92.88 97 GLU A N 1
ATOM 722 C CA . GLU A 1 97 ? 3.466 3.742 13.674 1.00 92.88 97 GLU A CA 1
ATOM 723 C C . GLU A 1 97 ? 2.323 4.496 12.969 1.00 92.88 97 GLU A C 1
ATOM 725 O O . GLU A 1 97 ? 2.511 5.544 12.355 1.00 92.88 97 GLU A O 1
ATOM 730 N N . GLY A 1 98 ? 1.095 3.979 13.095 1.00 89.12 98 GLY A N 1
ATOM 731 C CA . GLY A 1 98 ? -0.080 4.431 12.354 1.00 89.12 98 GLY A CA 1
ATOM 732 C C . GLY A 1 98 ? -0.523 5.874 12.598 1.00 89.12 98 GLY A C 1
ATOM 733 O O . GLY A 1 98 ? -1.510 6.276 12.003 1.00 89.12 98 GLY A O 1
ATOM 734 N N . HIS A 1 99 ? 0.173 6.653 13.428 1.00 92.00 99 HIS A N 1
ATOM 735 C CA . HIS A 1 99 ? -0.089 8.076 13.671 1.00 92.00 99 HIS A CA 1
ATOM 736 C C . HIS A 1 99 ? 1.061 8.995 13.227 1.00 92.00 99 HIS A C 1
ATOM 738 O O . HIS A 1 99 ? 0.995 10.200 13.463 1.00 92.00 99 HIS A O 1
ATOM 744 N N . CYS A 1 100 ? 2.098 8.481 12.548 1.00 90.19 100 CYS A N 1
ATOM 745 C CA . CYS A 1 100 ? 3.208 9.302 12.037 1.00 90.19 100 CYS A CA 1
ATOM 746 C C . CYS A 1 100 ? 2.750 10.399 11.056 1.00 90.19 100 CYS A C 1
ATOM 748 O O . CYS A 1 100 ? 3.427 11.420 10.911 1.00 90.19 100 CYS A O 1
ATOM 750 N N . TYR A 1 101 ? 1.551 10.259 10.470 1.00 90.06 101 TYR A N 1
ATOM 751 C CA . TYR A 1 101 ? 0.890 11.309 9.694 1.00 90.06 101 TYR A CA 1
ATOM 752 C C . TYR A 1 101 ? 0.676 12.610 10.464 1.00 90.06 101 TYR A C 1
ATOM 754 O O . TYR A 1 101 ? 0.551 13.651 9.834 1.00 90.06 101 TYR A O 1
ATOM 762 N N . GLN A 1 102 ? 0.674 12.611 11.800 1.00 91.12 102 GLN A N 1
ATOM 763 C CA . GLN A 1 102 ? 0.524 13.843 12.581 1.00 91.12 102 GLN A CA 1
ATOM 764 C C . GLN A 1 102 ? 1.641 14.860 12.314 1.00 91.12 102 GLN A C 1
ATOM 766 O O . GLN A 1 102 ? 1.435 16.051 12.514 1.00 91.12 102 GLN A O 1
ATOM 771 N N . THR A 1 103 ? 2.802 14.409 11.838 1.00 87.00 103 THR A N 1
ATOM 772 C CA . THR A 1 103 ? 3.923 15.289 11.481 1.00 87.00 103 THR A CA 1
ATOM 773 C C . THR A 1 103 ? 3.638 16.154 10.252 1.00 87.00 103 THR A C 1
ATOM 775 O O . THR A 1 103 ? 4.134 17.275 10.174 1.00 87.00 103 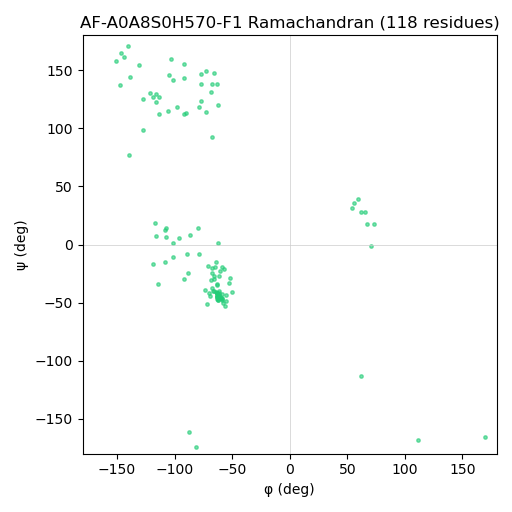THR A O 1
ATOM 778 N N . SER A 1 104 ? 2.825 15.663 9.310 1.00 88.94 104 SER A N 1
ATOM 779 C CA . SER A 1 104 ? 2.525 16.335 8.040 1.00 88.94 104 SER A CA 1
ATOM 780 C C . SER A 1 104 ? 1.064 16.763 7.913 1.00 88.94 104 SER A C 1
ATOM 782 O O . SER A 1 104 ? 0.777 17.817 7.349 1.00 88.94 104 SER A O 1
ATOM 784 N N . PHE A 1 105 ? 0.136 15.990 8.476 1.00 93.00 105 PHE A N 1
ATOM 785 C CA . PHE A 1 105 ? -1.298 16.253 8.473 1.00 93.00 105 PHE A CA 1
ATOM 786 C C . PHE A 1 105 ? -1.947 15.921 9.838 1.00 93.00 105 PHE A C 1
ATOM 788 O O . PHE A 1 105 ? -2.651 14.918 9.978 1.00 93.00 105 PHE A O 1
ATOM 795 N N . PRO A 1 106 ? -1.790 16.793 10.857 1.00 92.75 106 PRO A N 1
ATOM 796 C CA . PRO A 1 106 ? -2.383 16.605 12.188 1.00 92.75 106 PRO A CA 1
ATOM 797 C C . PRO A 1 106 ? -3.899 16.346 12.191 1.00 92.75 106 PRO A C 1
ATOM 799 O O . PRO A 1 106 ? -4.395 15.614 13.043 1.00 92.75 106 PRO A O 1
ATOM 802 N N . GLY A 1 107 ? -4.625 16.939 11.235 1.00 93.81 107 GLY A N 1
ATOM 803 C CA . GLY A 1 107 ? -6.083 16.845 11.094 1.00 93.81 107 GLY A CA 1
ATOM 804 C C . GLY A 1 107 ? -6.596 15.641 10.293 1.00 93.81 107 GLY A C 1
ATOM 805 O O . GLY A 1 107 ? -7.777 15.605 9.948 1.00 93.81 107 GLY A O 1
ATOM 806 N N . PHE A 1 108 ? -5.727 14.694 9.926 1.00 94.56 108 PHE A N 1
ATOM 807 C CA . PHE A 1 108 ? -6.074 13.602 9.012 1.00 94.56 108 PHE A CA 1
ATOM 808 C C . PHE A 1 108 ? -7.208 12.709 9.538 1.00 94.56 108 PHE A C 1
ATOM 810 O O . PHE A 1 108 ? -8.152 12.427 8.804 1.00 94.56 108 PHE A O 1
ATOM 817 N N . ALA A 1 109 ? -7.163 12.317 10.815 1.00 91.44 109 ALA A N 1
ATOM 818 C CA . ALA A 1 109 ? -8.199 11.472 11.413 1.00 91.44 109 ALA A CA 1
ATOM 819 C C . ALA A 1 109 ? -9.571 12.165 11.409 1.00 91.44 109 ALA A C 1
ATOM 821 O O . ALA A 1 109 ? -10.548 11.588 10.945 1.00 91.44 109 ALA A O 1
ATOM 822 N N . GLN A 1 110 ? -9.624 13.441 11.807 1.00 93.12 110 GLN A N 1
ATOM 823 C CA . GLN A 1 110 ? -10.863 14.224 11.787 1.00 93.12 110 GLN A CA 1
ATOM 824 C C . GLN A 1 110 ? -11.405 14.394 10.362 1.00 93.12 110 GLN A C 1
ATOM 826 O O . GLN A 1 110 ? -12.614 14.417 10.149 1.00 93.12 110 GLN A O 1
ATOM 831 N N . CYS A 1 111 ? -10.516 14.507 9.370 1.00 93.69 111 CYS A N 1
ATOM 832 C CA . CYS A 1 111 ? -10.907 14.542 7.965 1.00 93.69 111 CYS A CA 1
ATOM 833 C C . CYS A 1 111 ? -11.588 13.231 7.538 1.00 93.69 111 CYS A C 1
ATOM 835 O O . CYS A 1 111 ? -12.649 13.265 6.915 1.00 93.69 111 CYS A O 1
ATOM 837 N N . LEU A 1 112 ? -11.026 12.077 7.912 1.00 91.62 112 LEU A N 1
ATOM 838 C CA . LEU A 1 112 ? -11.640 10.777 7.629 1.00 91.62 112 LEU A CA 1
ATOM 839 C C . LEU A 1 112 ? -12.989 10.608 8.338 1.00 91.62 112 LEU A C 1
ATOM 841 O O . LEU A 1 112 ? -13.942 10.132 7.719 1.00 91.62 112 LEU A O 1
ATOM 845 N N . ASP A 1 113 ? -13.101 11.030 9.597 1.00 90.69 113 ASP A N 1
ATOM 846 C CA . ASP A 1 113 ? -14.355 10.941 10.354 1.00 90.69 113 ASP A CA 1
ATOM 847 C C . ASP A 1 113 ? -15.471 11.764 9.694 1.00 90.69 113 ASP A C 1
ATOM 849 O O . ASP A 1 113 ? -16.584 11.267 9.511 1.00 90.69 113 ASP A O 1
ATOM 853 N N . ARG A 1 114 ? -15.151 12.976 9.218 1.00 91.44 114 ARG A N 1
ATOM 854 C CA . ARG A 1 114 ? -16.063 13.824 8.428 1.00 91.44 114 ARG A CA 1
ATOM 855 C C . ARG A 1 114 ? -16.557 13.143 7.165 1.00 91.44 114 ARG A C 1
ATOM 857 O O . ARG A 1 114 ? -17.755 13.112 6.901 1.00 91.44 114 ARG A O 1
ATOM 864 N N . LEU A 1 115 ? -15.634 12.595 6.378 1.00 88.94 115 LEU A N 1
ATOM 865 C CA . LEU A 1 115 ? -15.954 11.962 5.097 1.00 88.94 115 LEU A CA 1
ATOM 866 C C . LEU A 1 115 ? -16.768 10.674 5.260 1.00 88.94 115 LEU A C 1
ATOM 868 O O . LEU A 1 115 ? -17.477 10.274 4.341 1.00 88.94 115 LEU A O 1
ATOM 872 N N . THR A 1 116 ? -16.669 10.030 6.420 1.00 87.69 116 THR A N 1
ATOM 873 C CA . THR A 1 116 ? -17.341 8.758 6.712 1.00 87.69 116 THR A CA 1
ATOM 874 C C . THR A 1 116 ? -18.602 8.915 7.555 1.00 87.69 116 THR A C 1
ATOM 876 O O . THR A 1 116 ? -19.238 7.911 7.874 1.00 87.69 116 THR A O 1
ATOM 879 N N . GLY A 1 117 ? -18.979 10.151 7.908 1.00 83.25 117 GLY A N 1
ATOM 880 C CA . GLY A 1 117 ? -20.143 10.431 8.749 1.00 83.25 117 GLY A CA 1
ATOM 881 C C . GLY A 1 117 ? -20.003 9.893 10.176 1.00 83.25 117 GLY A C 1
ATOM 882 O O . GLY A 1 117 ? -21.004 9.541 10.792 1.00 83.25 117 GLY A O 1
ATOM 883 N N . ARG A 1 118 ? -18.766 9.782 10.680 1.00 79.25 118 ARG A N 1
ATOM 884 C CA . ARG A 1 118 ? -18.438 9.310 12.037 1.00 79.25 118 ARG A CA 1
ATOM 885 C C . ARG A 1 118 ? -18.231 10.446 13.040 1.00 79.25 118 ARG A C 1
ATOM 887 O O . ARG A 1 118 ? -17.849 10.179 14.177 1.00 79.25 118 ARG A O 1
ATOM 894 N N . GLU A 1 119 ? -18.476 11.695 12.643 1.00 68.31 119 GLU A N 1
ATOM 895 C CA . GLU A 1 119 ? -18.576 12.798 13.601 1.00 68.31 119 GLU A CA 1
ATOM 896 C C . GLU A 1 119 ? -19.757 12.529 14.550 1.00 68.31 119 GLU A C 1
ATOM 898 O O . GLU A 1 119 ? -20.891 12.352 14.102 1.00 68.31 119 GLU A O 1
ATOM 903 N N . ALA A 1 120 ? -19.457 12.431 15.848 1.00 54.12 120 ALA A N 1
ATOM 904 C CA . ALA A 1 120 ? -20.447 12.350 16.920 1.00 54.12 120 ALA A CA 1
ATOM 905 C C . ALA A 1 120 ? -21.093 13.715 17.190 1.00 54.12 120 ALA A C 1
ATOM 907 O O . ALA A 1 120 ? -20.365 14.733 17.112 1.00 54.12 120 ALA A O 1
#